Protein AF-A0A0G4JYM6-F1 (afdb_monomer_lite)

Radius of gyration: 20.05 Å; chains: 1; bounding box: 55×42×46 Å

Sequence (84 aa):
MFHALFIRGKIMRKPIYHVFVTQESQPDAQGEKSTYWTKVGVAFAHHGKSGLNVVFTPGIAVSGKLVLLEPREDNTAPQNIAAD

pLDDT: mean 76.69, std 20.53, range [35.69, 95.75]

Foldseek 3Di:
DDDDPPPDDPPPPDDKWFKWDWDWDQQDPVGDIDIDIDGFFIWDDDPPDPDIDTDGDPPDDDDDDIDTHGPDDDPPPPPPPDDD

Organism: NCBI:txid1109412

Structure (mmCIF, N/CA/C/O backbone):
data_AF-A0A0G4JYM6-F1
#
_entry.id   AF-A0A0G4JYM6-F1
#
loop_
_atom_site.group_PDB
_atom_site.id
_atom_site.type_symbol
_atom_site.label_atom_id
_atom_site.label_alt_id
_atom_site.label_comp_id
_atom_site.label_asym_id
_atom_site.label_entity_id
_atom_site.label_seq_id
_atom_site.pdbx_PDB_ins_code
_atom_site.Cartn_x
_atom_site.Cartn_y
_atom_site.Cartn_z
_atom_site.occupancy
_atom_site.B_iso_or_equiv
_atom_site.auth_seq_id
_atom_site.auth_comp_id
_atom_site.auth_asym_id
_atom_site.auth_atom_id
_atom_site.pdbx_PDB_model_num
ATOM 1 N N . MET A 1 1 ? 46.019 14.548 -10.135 1.00 39.88 1 MET A N 1
ATOM 2 C CA . MET A 1 1 ? 44.794 14.482 -10.961 1.00 39.88 1 MET A CA 1
ATOM 3 C C . MET A 1 1 ? 44.182 13.104 -10.749 1.00 39.88 1 MET A C 1
ATOM 5 O O . MET A 1 1 ? 44.658 12.136 -11.320 1.00 39.88 1 MET A O 1
ATOM 9 N N . PHE A 1 2 ? 43.245 12.984 -9.804 1.00 35.69 2 PHE A N 1
ATOM 10 C CA . PHE A 1 2 ? 42.636 11.700 -9.450 1.00 35.69 2 PHE A CA 1
ATOM 11 C C . PHE A 1 2 ? 41.620 11.302 -10.524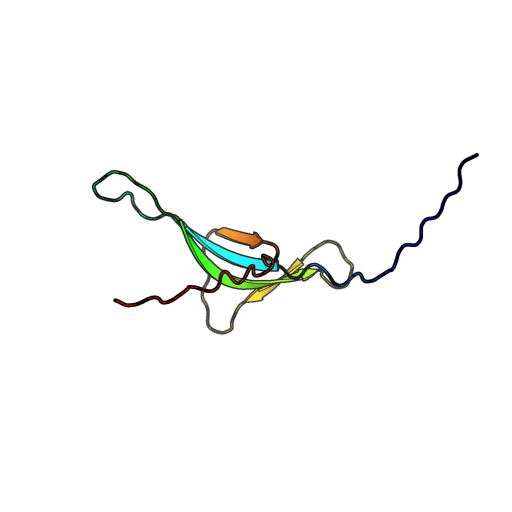 1.00 35.69 2 PHE A C 1
ATOM 13 O O . PHE A 1 2 ? 40.683 12.049 -10.791 1.00 35.69 2 PHE A O 1
ATOM 20 N N . HIS A 1 3 ? 41.803 10.135 -11.133 1.00 36.50 3 HIS A N 1
ATOM 21 C CA . H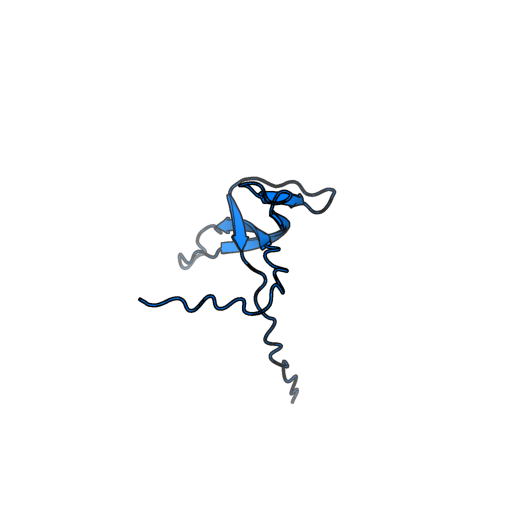IS A 1 3 ? 40.759 9.421 -11.863 1.00 36.50 3 HIS A CA 1
ATOM 22 C C . HIS A 1 3 ? 40.773 7.977 -11.372 1.00 36.50 3 HIS A C 1
ATOM 24 O O . HIS A 1 3 ? 41.518 7.141 -11.870 1.00 36.50 3 HIS A O 1
ATOM 30 N N . ALA A 1 4 ? 39.959 7.702 -10.358 1.00 36.00 4 ALA A N 1
ATOM 31 C CA . ALA A 1 4 ? 39.592 6.346 -9.986 1.00 36.00 4 ALA A CA 1
ATOM 32 C C . ALA A 1 4 ? 38.118 6.161 -10.356 1.00 36.00 4 ALA A C 1
ATOM 34 O O . ALA A 1 4 ? 37.221 6.463 -9.572 1.00 36.00 4 ALA A O 1
ATOM 35 N N . LEU A 1 5 ? 37.867 5.702 -11.584 1.00 40.94 5 LEU A N 1
ATOM 36 C CA . LEU A 1 5 ? 36.550 5.227 -11.990 1.00 40.94 5 LEU A CA 1
ATOM 37 C C . LEU A 1 5 ? 36.376 3.804 -11.446 1.00 40.94 5 LEU A C 1
ATOM 39 O O . LEU A 1 5 ? 36.746 2.821 -12.082 1.00 40.94 5 LEU A O 1
ATOM 43 N N . PHE A 1 6 ? 35.830 3.699 -10.238 1.00 37.16 6 PHE A N 1
ATOM 44 C CA . PHE A 1 6 ? 35.408 2.426 -9.661 1.00 37.16 6 PHE A CA 1
ATOM 45 C C . PHE A 1 6 ? 34.069 2.006 -10.288 1.00 37.16 6 PHE A C 1
ATOM 47 O O . PHE A 1 6 ? 33.002 2.339 -9.778 1.00 37.16 6 PHE A O 1
ATOM 54 N N . ILE A 1 7 ? 34.096 1.242 -11.384 1.00 52.00 7 ILE A N 1
ATOM 55 C CA . ILE A 1 7 ? 32.915 0.473 -11.811 1.00 52.00 7 ILE A CA 1
ATOM 56 C C . ILE A 1 7 ? 32.896 -0.826 -10.999 1.00 52.00 7 ILE A C 1
ATOM 58 O O . ILE A 1 7 ? 33.358 -1.874 -11.443 1.00 52.00 7 ILE A O 1
ATOM 62 N N . ARG A 1 8 ? 32.381 -0.754 -9.767 1.00 44.88 8 ARG A N 1
ATOM 63 C CA . ARG A 1 8 ? 32.000 -1.944 -8.995 1.00 44.88 8 ARG A CA 1
ATOM 64 C C . ARG A 1 8 ? 30.608 -2.400 -9.448 1.00 44.88 8 ARG A C 1
ATOM 66 O O . ARG A 1 8 ? 29.642 -1.665 -9.301 1.00 44.88 8 ARG A O 1
ATOM 73 N N . GLY A 1 9 ? 30.559 -3.603 -10.026 1.00 44.78 9 GLY A N 1
ATOM 74 C CA . GLY A 1 9 ? 29.403 -4.489 -10.239 1.00 44.78 9 GLY A CA 1
ATOM 75 C C . GLY A 1 9 ? 28.008 -3.864 -10.356 1.00 44.78 9 GLY A C 1
ATOM 76 O O . GLY A 1 9 ? 27.353 -3.594 -9.355 1.00 44.78 9 GLY A O 1
ATOM 77 N N . LYS A 1 10 ? 27.467 -3.780 -11.576 1.00 48.25 10 LYS A N 1
ATOM 78 C CA . LYS A 1 10 ? 26.048 -3.463 -11.803 1.00 48.25 10 LYS A CA 1
ATOM 79 C C . LYS A 1 10 ? 25.163 -4.688 -11.519 1.00 48.25 10 LYS A C 1
ATOM 81 O O . LYS A 1 10 ? 24.525 -5.214 -12.420 1.00 48.25 10 LYS A O 1
ATOM 86 N N . ILE A 1 11 ? 25.085 -5.127 -10.262 1.00 51.53 11 ILE A N 1
ATOM 87 C CA . ILE A 1 11 ? 23.919 -5.874 -9.760 1.00 51.53 11 ILE A CA 1
ATOM 88 C C . ILE A 1 11 ? 22.930 -4.823 -9.238 1.00 51.53 11 ILE A C 1
ATOM 90 O O . ILE A 1 11 ? 22.694 -4.700 -8.042 1.00 51.53 11 ILE A O 1
ATOM 94 N N . MET A 1 12 ? 22.374 -3.991 -10.123 1.00 49.78 12 MET A N 1
ATOM 95 C CA . MET A 1 12 ? 21.266 -3.112 -9.732 1.00 49.78 12 MET A CA 1
ATOM 96 C C . MET A 1 12 ? 19.956 -3.874 -9.903 1.00 49.78 12 MET A C 1
ATOM 98 O O . MET A 1 12 ? 19.289 -3.773 -10.929 1.00 49.78 12 MET A O 1
ATOM 102 N N . ARG A 1 13 ? 19.599 -4.670 -8.895 1.00 64.81 13 ARG A N 1
ATOM 103 C CA . ARG A 1 13 ? 18.258 -5.252 -8.749 1.00 64.81 13 ARG A CA 1
ATOM 104 C C . ARG A 1 13 ? 17.600 -4.774 -7.454 1.00 64.81 13 ARG A C 1
ATOM 106 O O . ARG A 1 13 ? 17.248 -5.605 -6.636 1.00 64.81 13 ARG A O 1
ATOM 113 N N . LYS A 1 14 ? 17.439 -3.466 -7.232 1.00 58.38 14 LYS A N 1
ATOM 114 C CA . LYS A 1 14 ? 16.591 -2.906 -6.149 1.00 58.38 14 LYS A CA 1
ATOM 115 C C . LYS A 1 14 ? 16.083 -1.511 -6.586 1.00 58.38 14 LYS A C 1
ATOM 117 O O . LYS A 1 14 ? 16.819 -0.872 -7.337 1.00 58.38 14 LYS A O 1
ATOM 122 N N . PRO A 1 15 ? 14.880 -1.030 -6.200 1.00 61.94 15 PRO A N 1
ATOM 123 C CA . PRO A 1 15 ? 14.058 -1.468 -5.072 1.00 61.94 15 PRO A CA 1
ATOM 124 C C . PRO A 1 15 ? 12.648 -1.939 -5.474 1.00 61.94 15 PRO A C 1
ATOM 126 O O . PRO A 1 15 ? 11.924 -1.290 -6.231 1.00 61.94 15 PRO A O 1
ATOM 129 N N . ILE A 1 16 ? 12.256 -3.082 -4.917 1.00 84.00 16 ILE A N 1
ATOM 130 C CA . ILE A 1 16 ? 10.850 -3.440 -4.723 1.00 84.00 16 ILE A CA 1
ATOM 131 C C . ILE A 1 16 ? 10.532 -2.980 -3.304 1.00 84.00 16 ILE A C 1
ATOM 133 O O . ILE A 1 16 ? 11.275 -3.342 -2.403 1.00 84.00 16 ILE A O 1
ATOM 137 N N . TYR A 1 17 ? 9.481 -2.195 -3.100 1.00 93.25 17 TYR A N 1
ATOM 138 C CA . TYR A 1 17 ? 8.972 -1.803 -1.787 1.00 93.25 17 TYR A CA 1
ATOM 139 C C . TYR A 1 17 ? 7.755 -2.651 -1.431 1.00 93.25 17 TYR A C 1
ATOM 141 O O . TYR A 1 17 ? 6.957 -3.001 -2.300 1.00 93.25 17 TYR A O 1
ATOM 149 N N . HIS A 1 18 ? 7.567 -2.930 -0.148 1.00 94.56 18 HIS A N 1
ATOM 150 C CA . HIS A 1 18 ? 6.278 -3.341 0.388 1.00 94.56 18 HIS A CA 1
ATOM 151 C C . HIS A 1 18 ? 5.419 -2.105 0.648 1.00 94.56 18 HIS A C 1
ATOM 153 O O . HIS A 1 18 ? 5.887 -1.120 1.218 1.00 94.56 18 HIS A O 1
ATOM 159 N N . VAL A 1 19 ? 4.162 -2.172 0.225 1.00 95.38 19 VAL A N 1
ATOM 160 C CA . VAL A 1 19 ? 3.186 -1.092 0.382 1.00 95.38 19 VAL A CA 1
ATOM 161 C C . VAL A 1 19 ? 2.247 -1.476 1.512 1.00 95.38 19 VAL A C 1
ATOM 163 O O . VAL A 1 19 ? 1.648 -2.553 1.474 1.00 95.38 19 VAL A O 1
ATOM 166 N N . PHE A 1 20 ? 2.103 -0.596 2.494 1.00 95.56 20 PHE A N 1
ATOM 167 C CA . PHE A 1 20 ? 1.244 -0.790 3.655 1.00 95.56 20 PHE A CA 1
ATOM 168 C C . PHE A 1 20 ? 0.190 0.305 3.749 1.00 95.56 20 PHE A C 1
ATOM 170 O O . PHE A 1 20 ? 0.473 1.458 3.434 1.00 95.56 20 PHE A O 1
ATOM 177 N N . VAL A 1 21 ? -0.993 -0.044 4.243 1.00 95.62 21 VAL A N 1
ATOM 178 C CA . VAL A 1 21 ? -1.939 0.916 4.821 1.00 95.62 21 VAL A CA 1
ATOM 179 C C . VAL A 1 21 ? -1.716 0.943 6.327 1.00 95.62 21 VAL A C 1
ATOM 181 O O . VAL A 1 21 ? -1.579 -0.112 6.949 1.00 95.62 21 VAL A O 1
ATOM 184 N N . THR A 1 22 ? -1.676 2.143 6.903 1.00 94.25 22 THR A N 1
ATOM 185 C CA . THR A 1 22 ? -1.552 2.337 8.354 1.00 94.25 22 THR A CA 1
ATOM 186 C C . THR A 1 22 ? -2.821 2.924 8.934 1.00 94.25 22 THR A C 1
ATOM 188 O O . THR A 1 22 ? -3.287 3.958 8.447 1.00 94.25 22 THR A O 1
ATOM 191 N N . GLN A 1 23 ? -3.326 2.322 10.004 1.00 89.62 23 GLN A N 1
ATOM 192 C CA . GLN A 1 23 ? -4.478 2.820 10.744 1.00 89.62 23 GLN A CA 1
ATOM 193 C C . GLN A 1 23 ? -4.126 2.941 12.224 1.00 89.62 23 GLN A C 1
ATOM 195 O O . GLN A 1 23 ? -3.732 1.960 12.853 1.00 89.62 23 GLN A O 1
ATOM 200 N N . GLU A 1 24 ? -4.256 4.144 12.776 1.00 89.12 24 GLU A N 1
ATOM 201 C CA . GLU A 1 24 ? -4.149 4.340 14.222 1.00 89.12 24 GLU A CA 1
ATOM 202 C C . GLU A 1 24 ? -5.387 3.760 14.912 1.00 89.12 24 GLU A C 1
ATOM 204 O O . GLU A 1 24 ? -6.518 3.954 14.454 1.00 89.12 24 GLU A O 1
ATOM 209 N N . SER A 1 25 ? -5.172 3.034 16.006 1.00 84.75 25 SER A N 1
ATOM 210 C CA . SER A 1 25 ? -6.242 2.576 16.878 1.00 84.75 25 SER A CA 1
ATOM 211 C C . SER A 1 25 ? -6.829 3.757 17.643 1.00 84.75 25 SER A C 1
ATOM 213 O O . SER A 1 25 ? -6.158 4.761 17.908 1.00 84.75 25 SER A O 1
ATOM 215 N N . GLN A 1 26 ? -8.086 3.616 18.058 1.00 86.00 26 GLN A N 1
ATOM 216 C CA . GLN A 1 26 ? -8.568 4.443 19.156 1.00 86.00 26 GLN A CA 1
ATOM 217 C C . GLN A 1 26 ? -7.728 4.138 20.409 1.00 86.00 26 GLN A C 1
ATOM 219 O O . GLN A 1 26 ? -7.247 3.005 20.540 1.00 86.00 26 GLN A O 1
ATOM 224 N N . PRO A 1 27 ? -7.507 5.133 21.287 1.00 86.81 27 PRO A N 1
ATOM 225 C CA . PRO A 1 27 ? -6.865 4.890 22.568 1.00 86.81 27 PRO A CA 1
ATOM 226 C C . PRO A 1 27 ? -7.633 3.813 23.333 1.00 86.81 27 PRO A C 1
ATOM 228 O O . PRO A 1 27 ? -8.866 3.858 23.374 1.00 86.81 27 PRO A O 1
ATOM 231 N N . ASP A 1 28 ? -6.924 2.852 23.911 1.00 83.25 28 ASP A N 1
ATOM 232 C CA . ASP A 1 28 ? -7.537 1.882 24.816 1.00 83.25 28 ASP A CA 1
ATOM 233 C C . ASP A 1 28 ? -7.920 2.527 26.164 1.00 83.25 28 ASP A C 1
ATOM 235 O O . ASP A 1 28 ? -7.791 3.738 26.366 1.00 83.25 28 ASP A O 1
ATOM 239 N N . ALA A 1 29 ? -8.420 1.725 27.108 1.00 83.81 29 ALA A N 1
ATOM 240 C CA . ALA A 1 29 ? -8.824 2.211 28.430 1.00 83.81 29 ALA A CA 1
ATOM 241 C C . ALA A 1 29 ? -7.658 2.812 29.247 1.00 83.81 29 ALA A C 1
ATOM 243 O O . ALA A 1 29 ? -7.899 3.527 30.220 1.00 83.81 29 ALA A O 1
ATOM 244 N N . GLN A 1 30 ? -6.411 2.541 28.854 1.00 86.56 30 GLN A N 1
ATOM 245 C CA . GLN A 1 30 ? -5.175 3.050 29.445 1.00 86.56 30 GLN A CA 1
ATOM 246 C C . GLN A 1 30 ? -4.615 4.255 28.666 1.00 86.56 30 GLN A C 1
ATOM 248 O O . GLN A 1 30 ? -3.662 4.891 29.115 1.00 86.56 30 GLN A O 1
ATOM 253 N N . GLY A 1 31 ? -5.236 4.619 27.541 1.00 84.50 31 GLY A N 1
ATOM 254 C CA . GLY A 1 31 ? -4.835 5.731 26.688 1.00 84.50 31 GLY A CA 1
ATOM 255 C C . GLY A 1 31 ? -3.733 5.384 25.686 1.00 84.50 31 GLY A C 1
ATOM 256 O O . GLY A 1 31 ? -3.234 6.289 25.009 1.00 84.50 31 GLY A O 1
ATOM 257 N N . GLU A 1 32 ? -3.350 4.112 25.554 1.00 85.50 32 GLU A N 1
ATOM 258 C CA . GLU A 1 32 ? -2.334 3.694 24.593 1.00 85.50 32 GLU A CA 1
ATOM 259 C C . GLU A 1 32 ? -2.911 3.642 23.176 1.00 85.50 32 GLU A C 1
ATOM 261 O O . GLU A 1 32 ? -4.031 3.187 22.935 1.00 85.50 32 GLU A O 1
ATOM 266 N N . LYS A 1 33 ? -2.125 4.123 22.207 1.00 86.88 33 LYS A N 1
ATOM 267 C CA . LYS A 1 33 ? -2.454 4.063 20.781 1.00 86.88 33 LYS A CA 1
ATOM 268 C C . LYS A 1 33 ? -1.531 3.077 20.088 1.00 86.88 33 LYS A C 1
ATOM 270 O O . LYS A 1 33 ? -0.312 3.201 20.165 1.00 86.88 33 LYS A O 1
ATOM 275 N N . SER A 1 34 ? -2.116 2.158 19.336 1.00 88.06 34 SER A N 1
ATOM 276 C CA . SER A 1 34 ? -1.395 1.245 18.454 1.00 88.06 34 SER A CA 1
ATOM 277 C C . SER A 1 34 ? -1.585 1.650 16.995 1.00 88.06 34 SER A C 1
ATOM 279 O O . SER A 1 34 ? -2.564 2.294 16.634 1.00 88.06 34 SER A O 1
ATOM 281 N N . THR A 1 35 ? -0.648 1.283 16.122 1.00 91.31 35 THR A N 1
ATOM 282 C CA . THR A 1 35 ? -0.825 1.430 14.669 1.00 91.31 35 THR A CA 1
ATOM 283 C C . THR A 1 35 ? -0.912 0.052 14.038 1.00 91.31 35 THR A C 1
ATOM 285 O O . THR A 1 35 ? 0.025 -0.737 14.149 1.00 91.31 35 THR A O 1
ATOM 288 N N . TYR A 1 36 ? -2.009 -0.224 13.343 1.00 90.44 36 TYR A N 1
ATOM 289 C CA . TYR A 1 36 ? -2.168 -1.430 12.541 1.00 90.44 36 TYR A CA 1
ATOM 290 C C . TYR A 1 36 ? -1.573 -1.207 11.155 1.00 90.44 36 TYR A C 1
ATOM 292 O O . TYR A 1 36 ? -1.896 -0.229 10.479 1.00 90.44 36 TYR A O 1
ATOM 300 N N . TRP A 1 37 ? -0.696 -2.121 10.742 1.00 94.06 37 TRP A N 1
ATOM 301 C CA . TRP A 1 37 ? -0.009 -2.085 9.454 1.00 94.06 37 TRP A CA 1
ATOM 302 C C . TRP A 1 37 ? -0.462 -3.265 8.605 1.00 94.06 37 TRP A C 1
ATOM 304 O O . TRP A 1 37 ? -0.133 -4.412 8.900 1.00 94.06 37 TRP A O 1
ATOM 314 N N . THR A 1 38 ? -1.166 -2.980 7.517 1.00 92.81 38 THR A N 1
ATOM 315 C CA . THR A 1 38 ? -1.657 -4.010 6.597 1.00 92.81 38 THR A CA 1
ATOM 316 C C . THR A 1 38 ? -0.887 -3.914 5.296 1.00 92.81 38 THR A C 1
ATOM 318 O O . THR A 1 38 ? -0.941 -2.881 4.632 1.00 92.81 38 THR A O 1
ATOM 321 N N . LYS A 1 39 ? -0.165 -4.970 4.904 1.00 93.62 39 LYS A N 1
ATOM 322 C CA . LYS A 1 39 ? 0.493 -5.019 3.590 1.00 93.62 39 LYS A CA 1
ATOM 323 C C . LYS A 1 39 ? -0.572 -5.168 2.506 1.00 93.62 39 LYS A C 1
ATOM 325 O O . LYS A 1 39 ? -1.321 -6.137 2.510 1.00 93.62 39 LYS A O 1
ATOM 330 N N . VAL A 1 40 ? -0.615 -4.228 1.570 1.00 95.75 40 VAL A N 1
ATOM 331 C CA . VAL A 1 40 ? -1.642 -4.158 0.514 1.00 95.75 40 VAL A CA 1
ATOM 332 C C . VAL A 1 40 ? -1.081 -4.350 -0.890 1.00 95.75 40 VAL A C 1
ATOM 334 O O . VAL A 1 40 ? -1.842 -4.485 -1.846 1.00 95.75 40 VAL A O 1
ATOM 337 N N . GLY A 1 41 ? 0.244 -4.349 -1.037 1.00 94.50 41 GLY A N 1
ATOM 338 C CA . GLY A 1 41 ? 0.854 -4.460 -2.349 1.00 94.50 41 GLY A CA 1
ATOM 339 C C . GLY A 1 41 ? 2.364 -4.316 -2.354 1.00 94.50 41 GLY A C 1
ATOM 340 O O . GLY A 1 41 ? 3.043 -4.409 -1.323 1.00 94.50 41 GLY A O 1
ATOM 341 N N . VAL A 1 42 ? 2.875 -4.072 -3.553 1.00 94.62 42 VAL A N 1
ATOM 342 C CA . VAL A 1 42 ? 4.288 -3.809 -3.818 1.00 94.62 42 VAL A CA 1
ATOM 343 C C . VAL A 1 42 ? 4.440 -2.580 -4.701 1.00 94.62 42 VAL A C 1
ATOM 345 O O . VAL A 1 42 ? 3.548 -2.256 -5.484 1.00 94.62 42 VAL A O 1
ATOM 348 N N . ALA A 1 43 ? 5.576 -1.901 -4.588 1.00 94.56 43 ALA A N 1
ATOM 349 C CA . ALA A 1 43 ? 5.922 -0.802 -5.475 1.00 94.56 43 ALA A CA 1
ATOM 350 C C . ALA A 1 43 ? 7.312 -0.988 -6.072 1.00 94.56 43 ALA A C 1
ATOM 352 O O . ALA A 1 43 ? 8.179 -1.596 -5.454 1.00 94.56 43 ALA A O 1
ATOM 353 N N . PHE A 1 44 ? 7.533 -0.481 -7.277 1.00 92.00 44 PHE A N 1
ATOM 354 C CA . PHE A 1 44 ? 8.805 -0.620 -7.984 1.00 92.00 44 PHE A CA 1
ATOM 355 C C . PHE A 1 44 ? 9.046 0.563 -8.916 1.00 92.00 44 PHE A C 1
ATOM 357 O O . PHE A 1 44 ? 8.111 1.254 -9.319 1.00 92.00 44 PHE A O 1
ATOM 364 N N . ALA A 1 45 ? 10.311 0.800 -9.262 1.00 90.56 45 ALA A N 1
ATOM 365 C CA . ALA A 1 45 ? 10.703 1.908 -10.129 1.00 90.56 45 ALA A CA 1
ATOM 366 C C . ALA A 1 45 ? 9.992 1.859 -11.494 1.00 90.56 45 ALA A C 1
ATOM 368 O O . ALA A 1 45 ? 9.945 0.814 -12.151 1.00 90.56 45 ALA A O 1
ATOM 369 N N . HIS A 1 46 ? 9.471 3.001 -11.949 1.00 86.88 46 HIS A N 1
ATOM 370 C CA . HIS A 1 46 ? 8.774 3.098 -13.231 1.00 86.88 46 HIS A CA 1
ATOM 371 C C . HIS A 1 46 ? 9.766 3.119 -14.403 1.00 86.88 46 HIS A C 1
ATOM 373 O O . HIS A 1 46 ? 10.190 4.181 -14.845 1.00 86.88 46 HIS A O 1
ATOM 379 N N . HIS A 1 47 ? 10.152 1.943 -14.910 1.00 84.12 47 HIS A N 1
ATOM 380 C CA . HIS A 1 47 ? 10.953 1.760 -16.137 1.00 84.12 47 HIS A CA 1
ATOM 381 C C . HIS A 1 47 ? 12.150 2.727 -16.289 1.00 84.12 47 HIS A C 1
ATOM 383 O O . HIS A 1 47 ? 12.419 3.235 -17.375 1.00 84.12 47 HIS A O 1
ATOM 389 N N . GLY A 1 48 ? 12.865 3.003 -15.192 1.00 72.88 48 GLY A N 1
ATOM 390 C CA . GLY A 1 48 ? 14.039 3.886 -15.189 1.00 72.88 48 GLY A CA 1
ATOM 391 C C . GLY A 1 48 ? 13.738 5.390 -15.232 1.00 72.88 48 GLY A C 1
ATOM 392 O O . GLY A 1 48 ? 14.670 6.184 -15.329 1.00 72.88 48 GLY A O 1
ATOM 393 N N . LYS A 1 49 ? 12.468 5.794 -15.142 1.00 83.81 49 LYS A N 1
ATOM 394 C CA . LYS A 1 49 ? 12.046 7.187 -14.951 1.00 83.81 49 LYS A CA 1
ATOM 395 C C . LYS A 1 49 ? 11.894 7.502 -13.463 1.00 83.81 49 LYS A C 1
ATOM 397 O O . LYS A 1 49 ? 11.817 6.605 -12.622 1.00 83.81 49 LYS A O 1
ATOM 402 N N . SER A 1 50 ? 11.811 8.792 -13.149 1.00 83.06 50 SER A N 1
ATOM 403 C CA . SER A 1 50 ? 11.401 9.252 -11.827 1.00 83.06 50 SER A CA 1
ATOM 404 C C . SER A 1 50 ? 9.967 8.797 -11.536 1.00 83.06 50 SER A C 1
ATOM 406 O O . SER A 1 50 ? 9.050 9.060 -12.312 1.00 83.06 50 SER A O 1
ATOM 408 N N . GLY A 1 51 ? 9.776 8.096 -10.419 1.00 88.69 51 GLY A N 1
ATOM 409 C CA . GLY A 1 51 ? 8.465 7.634 -9.961 1.00 88.69 51 GLY A CA 1
ATOM 410 C C . GLY A 1 51 ? 8.398 6.134 -9.675 1.00 88.69 51 GLY A C 1
ATOM 411 O O . GLY A 1 51 ? 9.294 5.359 -10.022 1.00 88.69 51 GLY A O 1
ATOM 412 N N . LEU A 1 52 ? 7.306 5.734 -9.021 1.00 91.88 52 LEU A N 1
ATOM 413 C CA . LEU A 1 52 ? 7.038 4.358 -8.615 1.00 91.88 52 LEU A CA 1
ATOM 414 C C . LEU A 1 52 ? 5.707 3.889 -9.200 1.00 91.88 52 LEU A C 1
ATOM 416 O O . LEU A 1 52 ? 4.703 4.594 -9.126 1.00 91.88 52 LEU A O 1
ATOM 420 N N . ASN A 1 53 ? 5.699 2.672 -9.732 1.00 93.25 53 ASN A N 1
ATOM 421 C CA . ASN A 1 53 ? 4.473 1.922 -9.963 1.00 93.25 53 ASN A CA 1
ATOM 422 C C . ASN A 1 53 ? 4.068 1.245 -8.657 1.00 93.25 53 ASN A C 1
ATOM 424 O O . ASN A 1 53 ? 4.929 0.697 -7.971 1.00 93.25 53 ASN A O 1
ATOM 428 N N . VAL A 1 54 ? 2.773 1.239 -8.347 1.00 93.75 54 VAL A N 1
ATOM 429 C CA . VAL A 1 54 ? 2.204 0.529 -7.196 1.00 93.75 54 VAL A CA 1
ATOM 430 C C . VAL A 1 54 ? 1.218 -0.506 -7.715 1.00 93.75 54 VAL A C 1
ATOM 432 O O . VAL A 1 54 ? 0.328 -0.177 -8.495 1.00 93.75 54 VAL A O 1
ATOM 435 N N . VAL A 1 55 ? 1.378 -1.753 -7.284 1.00 94.12 55 VAL A N 1
ATOM 436 C CA . VAL A 1 55 ? 0.460 -2.849 -7.594 1.00 94.12 55 VAL A CA 1
ATOM 437 C C . VAL A 1 55 ? -0.179 -3.306 -6.297 1.00 94.12 55 VAL A C 1
ATOM 439 O O . VAL A 1 55 ? 0.516 -3.754 -5.382 1.00 94.12 55 VAL A O 1
ATOM 442 N N . PHE A 1 56 ? -1.501 -3.189 -6.232 1.00 95.31 56 PHE A N 1
ATOM 443 C CA . PHE A 1 56 ? -2.298 -3.696 -5.124 1.00 95.31 56 PHE A CA 1
ATOM 444 C C . PHE A 1 56 ? -2.707 -5.143 -5.370 1.00 95.31 56 PHE A C 1
ATOM 446 O O . PHE A 1 56 ? -2.889 -5.566 -6.514 1.00 95.31 56 PHE A O 1
ATOM 453 N N . THR A 1 57 ? -2.895 -5.889 -4.287 1.00 93.31 57 THR A N 1
ATOM 454 C CA . THR A 1 57 ? -3.556 -7.193 -4.357 1.00 93.31 57 THR A CA 1
ATOM 455 C C . THR A 1 57 ? -4.958 -7.017 -4.959 1.00 93.31 57 THR A C 1
ATOM 457 O O . THR A 1 57 ? -5.703 -6.156 -4.491 1.00 93.31 57 THR A O 1
ATOM 460 N N . PRO A 1 58 ? -5.354 -7.790 -5.986 1.00 94.75 58 PRO A N 1
ATOM 461 C CA . PRO A 1 58 ? -6.686 -7.671 -6.575 1.00 94.75 58 PRO A CA 1
ATOM 462 C C . PRO A 1 58 ? -7.811 -7.822 -5.541 1.00 94.75 58 PRO A C 1
ATOM 464 O O . PRO A 1 58 ? -7.713 -8.635 -4.625 1.00 94.75 58 PRO A O 1
ATOM 467 N N . GLY A 1 59 ? -8.893 -7.053 -5.705 1.00 93.69 59 GLY A N 1
ATOM 468 C CA . GLY A 1 59 ? -10.075 -7.120 -4.834 1.00 93.69 59 GLY A CA 1
ATOM 469 C C . GLY A 1 59 ? -9.955 -6.378 -3.497 1.00 93.69 59 GLY A C 1
ATOM 470 O O . GLY A 1 59 ? -10.883 -6.443 -2.696 1.00 93.69 59 GLY A O 1
ATOM 471 N N . ILE A 1 60 ? -8.854 -5.661 -3.247 1.00 90.56 60 ILE A N 1
ATOM 472 C CA . ILE A 1 60 ? -8.685 -4.858 -2.032 1.00 90.56 60 ILE A CA 1
ATOM 473 C C . ILE A 1 60 ? -9.174 -3.418 -2.230 1.00 90.56 60 ILE A C 1
ATOM 475 O O . ILE A 1 60 ? -8.873 -2.775 -3.236 1.00 90.56 60 ILE A O 1
ATOM 479 N N . ALA A 1 61 ? -9.892 -2.891 -1.239 1.00 91.25 61 ALA A N 1
ATOM 480 C CA . ALA A 1 61 ? -10.158 -1.464 -1.118 1.00 91.25 61 ALA A CA 1
ATOM 481 C C . ALA A 1 61 ? -9.132 -0.845 -0.162 1.00 91.25 61 ALA A C 1
ATOM 483 O O . ALA A 1 61 ? -8.913 -1.357 0.936 1.00 91.25 61 ALA A O 1
ATOM 484 N N . VAL A 1 62 ? -8.501 0.253 -0.575 1.00 90.31 62 VAL A N 1
ATOM 485 C CA . VAL A 1 62 ? -7.527 0.984 0.245 1.00 90.31 62 VAL A CA 1
ATOM 486 C C . VAL A 1 62 ? -7.946 2.441 0.379 1.00 90.31 62 VAL A C 1
ATOM 488 O O . VAL A 1 62 ? -8.366 3.070 -0.589 1.00 90.31 62 VAL A O 1
ATOM 491 N N . SER A 1 63 ? -7.818 2.988 1.585 1.00 89.94 63 SER A N 1
ATOM 492 C CA . SER A 1 63 ? -8.101 4.391 1.890 1.00 89.94 63 SER A CA 1
ATOM 493 C C . SER A 1 63 ? -7.153 4.899 2.972 1.00 89.94 63 SER A C 1
ATOM 495 O O . SER A 1 63 ? -6.722 4.128 3.829 1.00 89.94 63 SER A O 1
ATOM 497 N N . GLY A 1 64 ? -6.867 6.199 2.969 1.00 89.94 64 GLY A N 1
ATOM 498 C CA . GLY A 1 64 ? -6.000 6.826 3.964 1.00 89.94 64 GLY A CA 1
ATOM 499 C C . GLY A 1 64 ? -4.528 6.830 3.550 1.00 89.94 64 GLY A C 1
ATOM 500 O O . GLY A 1 64 ? -4.196 7.195 2.423 1.00 89.94 64 GLY A O 1
ATOM 501 N N . LYS A 1 65 ? -3.635 6.482 4.483 1.00 92.88 65 LYS A N 1
ATOM 502 C CA . LYS A 1 65 ? -2.182 6.628 4.320 1.00 92.88 65 LYS A CA 1
ATOM 503 C C . LYS A 1 65 ? -1.541 5.351 3.782 1.00 92.88 65 LYS A C 1
ATOM 505 O O . LYS A 1 65 ? -1.615 4.306 4.424 1.00 92.88 65 LYS A O 1
ATOM 510 N N . LEU A 1 66 ? -0.846 5.479 2.651 1.00 94.75 66 LEU A N 1
ATOM 511 C CA . LEU A 1 66 ? 0.051 4.452 2.124 1.00 94.75 66 LEU A CA 1
ATOM 512 C C . LEU A 1 66 ? 1.489 4.718 2.571 1.00 94.75 66 LEU A C 1
ATOM 514 O O . LEU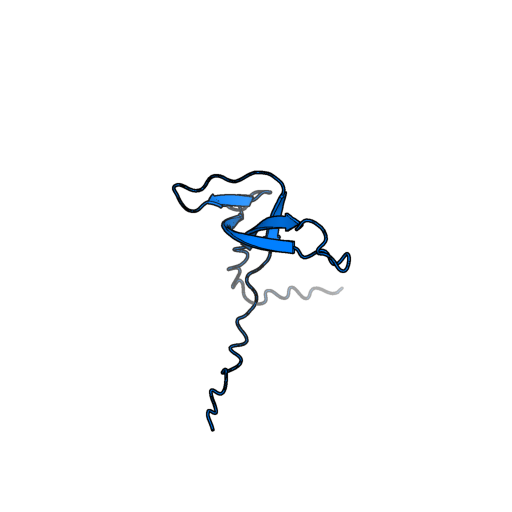 A 1 66 ? 1.979 5.843 2.485 1.00 94.75 66 LEU A O 1
ATOM 518 N N . VAL A 1 67 ? 2.173 3.671 3.020 1.00 95.44 67 VAL A N 1
ATOM 519 C CA . VAL A 1 67 ? 3.581 3.713 3.419 1.00 95.44 67 VAL A CA 1
ATOM 520 C C . VAL A 1 67 ? 4.354 2.676 2.618 1.00 95.44 67 VAL A C 1
ATOM 522 O O . VAL A 1 67 ? 3.988 1.503 2.593 1.00 95.44 67 VAL A O 1
ATOM 525 N N . LEU A 1 68 ? 5.414 3.116 1.941 1.00 95.06 68 LEU A N 1
ATOM 526 C CA . LEU A 1 68 ? 6.274 2.273 1.115 1.00 95.06 68 LEU A CA 1
ATOM 527 C C . LEU A 1 68 ? 7.594 2.067 1.850 1.00 95.06 68 LEU A C 1
ATOM 529 O O . LEU A 1 68 ? 8.298 3.034 2.130 1.00 95.06 68 LEU A O 1
ATOM 533 N N . LEU A 1 69 ? 7.918 0.817 2.166 1.00 93.19 69 LEU A N 1
ATOM 534 C CA . LEU A 1 69 ? 9.135 0.448 2.889 1.00 93.19 69 LEU A CA 1
ATOM 535 C C . LEU A 1 69 ? 9.899 -0.612 2.113 1.00 93.19 69 LEU A C 1
ATOM 537 O O . LEU A 1 69 ? 9.300 -1.467 1.460 1.00 93.19 69 LEU A O 1
ATOM 541 N N . GLU A 1 70 ? 11.224 -0.570 2.182 1.00 90.94 70 GLU A N 1
ATOM 542 C CA . GLU A 1 70 ? 12.036 -1.655 1.640 1.00 90.94 70 GLU A CA 1
ATOM 54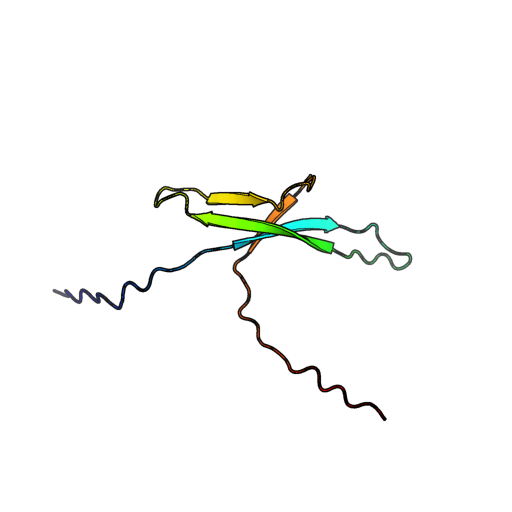3 C C . GLU A 1 70 ? 11.703 -2.963 2.385 1.00 90.94 70 GLU A C 1
ATOM 545 O O . GLU A 1 70 ? 11.434 -2.934 3.593 1.00 90.94 70 GLU A O 1
ATOM 550 N N . PRO A 1 71 ? 11.671 -4.114 1.689 1.00 84.75 71 PRO A N 1
ATOM 551 C CA . PRO A 1 71 ? 11.589 -5.414 2.320 1.00 84.75 71 PRO A CA 1
ATOM 552 C C . PRO A 1 71 ? 12.704 -5.512 3.352 1.00 84.75 71 PRO A C 1
ATOM 554 O O . PRO A 1 71 ? 13.878 -5.335 3.025 1.00 84.75 71 PRO A O 1
ATOM 557 N N . ARG A 1 72 ? 12.323 -5.754 4.605 1.00 80.06 72 ARG A N 1
ATOM 558 C CA . ARG A 1 72 ? 13.297 -6.082 5.641 1.00 80.06 72 ARG A CA 1
ATOM 559 C C . ARG A 1 72 ? 13.976 -7.379 5.213 1.00 80.06 72 ARG A C 1
ATOM 561 O O . ARG A 1 72 ? 13.309 -8.264 4.684 1.00 80.06 72 ARG A O 1
ATOM 568 N N . GLU A 1 73 ? 15.286 -7.473 5.396 1.00 67.44 73 GLU A N 1
ATOM 569 C CA . GLU A 1 73 ? 15.944 -8.768 5.272 1.00 67.44 73 GLU A CA 1
ATOM 570 C C . GLU A 1 73 ? 15.406 -9.635 6.410 1.00 67.44 73 GLU A C 1
ATOM 572 O O . GLU A 1 73 ? 15.457 -9.231 7.576 1.00 67.44 73 GLU A O 1
ATOM 577 N N . ASP A 1 74 ? 14.786 -10.761 6.059 1.00 54.44 74 ASP A N 1
ATOM 5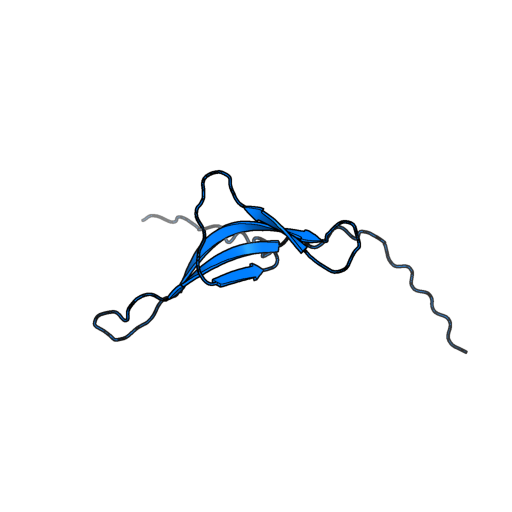78 C CA . ASP A 1 74 ? 14.253 -11.704 7.028 1.00 54.44 74 ASP A CA 1
ATOM 579 C C . ASP A 1 74 ? 15.426 -12.253 7.846 1.00 54.44 74 ASP A C 1
ATOM 581 O O . ASP A 1 74 ? 16.048 -13.251 7.489 1.00 54.44 74 ASP A O 1
ATOM 585 N N . ASN A 1 75 ? 15.737 -11.621 8.977 1.00 46.12 75 ASN A N 1
ATOM 586 C CA . ASN A 1 75 ? 16.328 -12.352 10.082 1.00 46.12 75 ASN A CA 1
ATOM 587 C C . ASN A 1 75 ? 15.222 -13.269 10.597 1.00 46.12 75 ASN A C 1
ATOM 589 O O . ASN A 1 75 ? 14.449 -12.914 11.488 1.00 46.12 75 ASN A O 1
ATOM 593 N N . THR A 1 76 ? 15.126 -14.445 9.980 1.00 48.56 76 THR A N 1
ATOM 594 C CA . THR A 1 76 ? 14.586 -15.654 10.589 1.00 48.56 76 THR A CA 1
ATOM 595 C C . THR A 1 76 ? 15.239 -15.817 11.955 1.00 48.56 76 THR A C 1
ATOM 597 O O . THR A 1 76 ? 16.293 -16.434 12.077 1.00 48.56 76 THR A O 1
ATOM 600 N N . ALA A 1 77 ? 14.640 -15.244 12.995 1.00 42.88 77 ALA A N 1
ATOM 601 C CA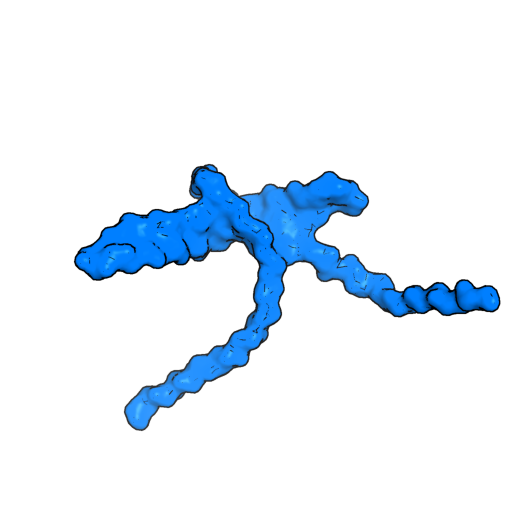 . ALA A 1 77 ? 14.836 -15.759 14.332 1.00 42.88 77 ALA A CA 1
ATOM 602 C C . ALA A 1 77 ? 14.095 -17.103 14.348 1.00 42.88 77 ALA A C 1
ATOM 604 O O . ALA A 1 77 ? 12.872 -17.101 14.174 1.00 42.88 77 ALA A O 1
ATOM 605 N N . PRO A 1 78 ? 14.778 -18.254 14.481 1.00 46.06 78 PRO A N 1
ATOM 606 C CA . PRO A 1 78 ? 14.078 -19.485 14.793 1.00 46.06 78 PRO A CA 1
ATOM 607 C C . PRO A 1 78 ? 13.336 -19.243 16.107 1.00 46.06 78 PRO A C 1
ATOM 609 O O . PRO A 1 78 ? 13.951 -19.023 17.152 1.00 46.06 78 PRO A O 1
ATOM 612 N N . GLN A 1 79 ? 12.005 -19.231 16.051 1.00 48.69 79 GLN A N 1
ATOM 613 C CA . GLN A 1 79 ? 11.201 -19.413 17.245 1.00 48.69 79 GLN A CA 1
ATOM 614 C C . GLN A 1 79 ? 11.515 -20.824 17.736 1.00 48.69 79 GLN A C 1
ATOM 616 O O . GLN A 1 79 ? 10.983 -21.802 17.216 1.00 48.69 79 GLN A O 1
ATOM 621 N N . ASN A 1 80 ? 12.451 -20.929 18.682 1.00 45.47 80 ASN A N 1
ATOM 622 C CA . ASN A 1 80 ? 12.600 -22.124 19.494 1.00 45.47 80 ASN A CA 1
ATOM 623 C C . ASN A 1 80 ? 11.264 -22.322 20.211 1.00 45.47 80 ASN A C 1
ATOM 625 O O . ASN A 1 80 ? 10.981 -21.678 21.219 1.00 45.47 80 ASN A O 1
ATOM 629 N N . ILE A 1 81 ? 10.430 -23.193 19.650 1.00 54.72 81 ILE A N 1
ATOM 630 C CA . ILE A 1 81 ? 9.362 -23.849 20.383 1.00 54.72 81 ILE A CA 1
ATOM 631 C C . ILE A 1 81 ? 10.083 -24.824 21.314 1.00 54.72 81 ILE A C 1
ATOM 633 O O . ILE A 1 81 ? 10.431 -25.930 20.912 1.00 54.72 81 ILE A O 1
ATOM 637 N N . ALA A 1 82 ? 10.368 -24.385 22.534 1.00 51.19 82 ALA A N 1
ATOM 638 C CA . ALA A 1 82 ? 10.603 -25.289 23.647 1.00 51.19 82 ALA A CA 1
ATOM 639 C C . ALA A 1 82 ? 9.346 -25.233 24.514 1.00 51.19 82 ALA A C 1
ATOM 641 O O . ALA A 1 82 ? 9.105 -24.265 25.233 1.00 51.19 82 ALA A O 1
ATOM 642 N N . ALA A 1 83 ? 8.503 -26.240 24.305 1.00 48.97 83 ALA A N 1
ATOM 643 C CA . ALA A 1 83 ? 7.441 -26.628 25.209 1.00 48.97 83 ALA A CA 1
ATOM 644 C C . ALA A 1 83 ? 8.046 -27.466 26.349 1.00 48.97 83 ALA A C 1
ATOM 646 O O . ALA A 1 83 ? 8.916 -28.286 26.063 1.00 48.97 83 ALA A O 1
ATOM 647 N N . ASP A 1 84 ? 7.524 -27.230 27.558 1.00 44.56 84 ASP A N 1
ATOM 648 C CA . ASP A 1 84 ? 7.621 -28.009 28.813 1.00 44.56 84 ASP A CA 1
ATOM 649 C C . ASP A 1 84 ? 9.026 -28.300 29.384 1.00 44.56 84 ASP A C 1
ATOM 651 O O . ASP A 1 84 ? 9.727 -29.218 28.899 1.00 44.56 84 ASP A O 1
#

Secondary structure (DSSP, 8-state):
---------------EEEEEEEEEPPP-TT----EEEEEEEEEEE-TTSSSEEEEEPTT----SEEEEEPPPP-----------